Protein AF-A0A1F4UJ01-F1 (afdb_monomer_lite)

Organism: NCBI:txid1817896

Secondary structure (DSSP, 8-state):
-------------S--SS---HHHHHHHHTT----EEESSSS-HHHHHHHHHH------EEE--SS-PPPHHHHHHHH-

pLDDT: mean 92.95, std 9.89, range [49.47, 98.12]

Structure (mmCIF, N/CA/C/O backbone):
data_AF-A0A1F4UJ01-F1
#
_entry.id   AF-A0A1F4UJ01-F1
#
loop_
_atom_site.group_PDB
_atom_site.id
_atom_site.type_symbol
_atom_site.label_atom_id
_atom_site.label_alt_id
_atom_site.label_comp_id
_atom_site.label_asym_id
_atom_site.label_entity_id
_atom_site.label_seq_id
_atom_site.pdbx_PDB_ins_code
_atom_site.Cartn_x
_atom_site.Cartn_y
_atom_site.Cartn_z
_atom_site.occupancy
_atom_site.B_iso_or_equiv
_atom_site.auth_seq_id
_atom_site.auth_comp_id
_atom_site.auth_asym_id
_atom_site.auth_atom_id
_atom_site.pdbx_PDB_model_num
ATOM 1 N N . MET A 1 1 ? -19.888 3.060 -19.092 1.00 51.47 1 MET A N 1
ATOM 2 C CA . MET A 1 1 ? -19.182 2.578 -17.884 1.00 51.47 1 MET A CA 1
ATOM 3 C C . MET A 1 1 ? -20.173 2.602 -16.720 1.00 51.47 1 MET A C 1
ATOM 5 O O . MET A 1 1 ? -20.646 3.681 -16.391 1.00 51.47 1 MET A O 1
ATOM 9 N N . LYS A 1 2 ? -20.600 1.450 -16.170 1.00 49.47 2 LYS A N 1
ATOM 10 C CA . LYS A 1 2 ? -21.506 1.431 -15.000 1.00 49.47 2 LYS A CA 1
ATOM 11 C C . LYS A 1 2 ? -20.734 1.986 -13.801 1.00 49.47 2 LYS A C 1
ATOM 13 O O . LYS A 1 2 ? -19.801 1.341 -13.335 1.00 49.47 2 LYS A O 1
ATOM 18 N N . ILE A 1 3 ? -21.098 3.176 -13.330 1.00 53.12 3 ILE A N 1
ATOM 19 C CA . ILE A 1 3 ? -20.534 3.751 -12.107 1.00 53.12 3 ILE A CA 1
ATOM 20 C C . ILE A 1 3 ? -20.986 2.848 -10.955 1.00 53.12 3 ILE A C 1
ATOM 22 O O . ILE A 1 3 ? -22.176 2.773 -10.646 1.00 53.12 3 ILE A O 1
ATOM 26 N N . SER A 1 4 ? -20.062 2.082 -10.373 1.00 59.81 4 SER A N 1
ATOM 27 C CA . SER A 1 4 ? -20.378 1.254 -9.210 1.00 59.81 4 SER A CA 1
ATOM 28 C C . SER A 1 4 ? -20.789 2.167 -8.049 1.00 59.81 4 SER A C 1
ATOM 30 O O . SER A 1 4 ? -20.157 3.198 -7.833 1.00 59.81 4 SER A O 1
ATOM 32 N N . LYS A 1 5 ? -21.803 1.788 -7.262 1.00 74.56 5 LYS A N 1
ATOM 33 C CA . LYS A 1 5 ? -22.194 2.508 -6.032 1.00 74.56 5 LYS A CA 1
ATOM 34 C C . LYS A 1 5 ? -21.150 2.401 -4.897 1.00 74.56 5 LYS A C 1
ATOM 36 O O . LYS A 1 5 ? -21.442 2.800 -3.771 1.00 74.56 5 LYS A O 1
ATOM 41 N N . LYS A 1 6 ? -19.959 1.828 -5.137 1.00 78.06 6 LYS A N 1
ATOM 42 C CA . LYS A 1 6 ? -18.913 1.695 -4.111 1.00 78.06 6 LYS A CA 1
ATOM 43 C C . LYS A 1 6 ? -18.385 3.093 -3.755 1.00 78.06 6 LYS A C 1
ATOM 45 O O . LYS A 1 6 ? -17.969 3.846 -4.631 1.00 78.06 6 LYS A O 1
ATOM 50 N N . ARG A 1 7 ? -18.386 3.434 -2.462 1.00 88.62 7 ARG A N 1
ATOM 51 C CA . ARG A 1 7 ? -17.709 4.633 -1.945 1.00 88.62 7 ARG A CA 1
ATOM 52 C C . ARG A 1 7 ? -16.213 4.339 -1.885 1.00 88.62 7 ARG A C 1
ATOM 54 O O . ARG A 1 7 ? -15.805 3.462 -1.130 1.00 88.62 7 ARG A O 1
ATOM 61 N N . ILE A 1 8 ? -15.425 5.034 -2.695 1.00 90.75 8 ILE A N 1
ATOM 62 C CA . ILE A 1 8 ? -13.974 4.844 -2.791 1.00 90.75 8 ILE A CA 1
ATOM 63 C C . ILE A 1 8 ? -13.294 6.108 -2.271 1.00 90.75 8 ILE A C 1
ATOM 65 O O . ILE A 1 8 ? -13.671 7.216 -2.648 1.00 90.75 8 ILE A O 1
ATOM 69 N N . GLY A 1 9 ? -12.306 5.930 -1.396 1.00 93.50 9 GLY A N 1
ATOM 70 C CA . GLY A 1 9 ? -11.411 6.988 -0.936 1.00 93.50 9 GLY A CA 1
ATOM 71 C C . GLY A 1 9 ? -10.000 6.776 -1.478 1.00 93.50 9 GLY A C 1
ATOM 72 O O . GLY A 1 9 ? -9.634 5.659 -1.843 1.00 93.50 9 GLY A O 1
ATOM 73 N N . TYR A 1 10 ? -9.206 7.842 -1.510 1.00 94.50 10 TYR A N 1
ATOM 74 C CA . TYR A 1 10 ? -7.804 7.797 -1.913 1.00 94.50 10 TYR A CA 1
ATOM 75 C C . TYR A 1 10 ? -6.924 8.365 -0.799 1.00 94.50 10 TYR A C 1
ATOM 77 O O . TYR A 1 10 ? -7.128 9.497 -0.361 1.00 94.50 10 TYR A O 1
ATOM 85 N N . LEU A 1 11 ? -5.958 7.569 -0.338 1.00 95.69 11 LEU A N 1
ATOM 86 C CA . LEU A 1 11 ? -4.962 7.959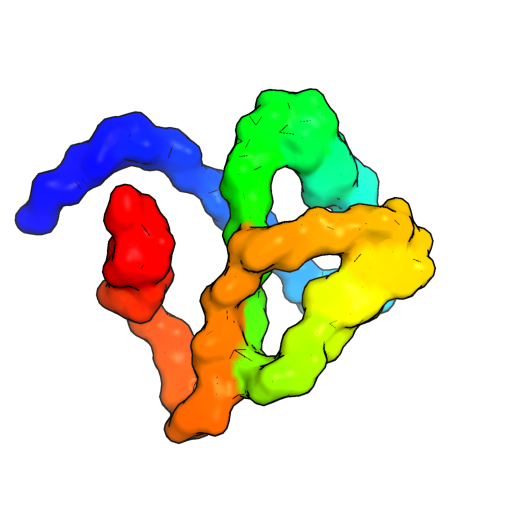 0.656 1.00 95.69 11 LEU A CA 1
ATOM 87 C C . LEU A 1 11 ? -3.580 7.893 0.004 1.00 95.69 11 LEU A C 1
ATOM 89 O O . LEU A 1 11 ? -3.108 6.813 -0.342 1.00 95.69 11 LEU A O 1
ATOM 93 N N . HIS A 1 12 ? -2.941 9.050 -0.166 1.00 95.81 12 HIS A N 1
ATOM 94 C CA . HIS A 1 12 ? -1.628 9.161 -0.795 1.00 95.81 12 HIS A CA 1
ATOM 95 C C . HIS A 1 12 ? -0.561 9.580 0.212 1.00 95.81 12 HIS A C 1
ATOM 97 O O . HIS A 1 12 ? -0.694 10.607 0.881 1.00 95.81 12 HIS A O 1
ATOM 103 N N . TYR A 1 13 ? 0.533 8.825 0.262 1.00 95.31 13 TYR A N 1
ATOM 104 C CA . TYR A 1 13 ? 1.719 9.182 1.031 1.00 95.31 13 TYR A CA 1
ATOM 105 C C . TYR A 1 13 ? 2.668 10.000 0.157 1.00 95.31 13 TYR A C 1
ATOM 107 O O . TYR A 1 13 ? 3.393 9.451 -0.667 1.00 95.31 13 TYR A O 1
ATOM 115 N N . LYS A 1 14 ? 2.677 11.325 0.355 1.00 94.81 14 LYS A N 1
ATOM 116 C CA . LYS A 1 14 ? 3.646 12.222 -0.304 1.00 94.81 14 LYS A CA 1
ATOM 117 C C . LYS A 1 14 ? 5.074 12.000 0.209 1.00 94.81 14 LYS A C 1
ATOM 119 O O . LYS A 1 14 ? 6.033 12.166 -0.535 1.00 94.81 14 LYS A O 1
ATOM 124 N N . TYR A 1 15 ? 5.197 11.634 1.482 1.00 94.56 15 TYR A N 1
ATOM 125 C CA . TYR A 1 15 ? 6.453 11.299 2.142 1.00 94.56 15 TYR A CA 1
ATOM 126 C C . TYR A 1 15 ? 6.278 9.957 2.847 1.00 94.56 15 TYR A C 1
ATOM 128 O O . TYR A 1 15 ? 5.252 9.734 3.490 1.00 94.56 15 TYR A O 1
ATOM 136 N N . ILE A 1 16 ? 7.266 9.076 2.699 1.00 94.44 16 ILE A N 1
ATOM 137 C CA . ILE A 1 16 ? 7.238 7.732 3.287 1.00 94.44 16 ILE A CA 1
ATOM 138 C C . ILE A 1 16 ? 7.706 7.754 4.744 1.00 94.44 16 ILE A C 1
ATOM 140 O O . ILE A 1 16 ? 7.144 7.041 5.569 1.00 94.44 16 ILE A O 1
ATOM 144 N N . LEU A 1 17 ? 8.702 8.588 5.062 1.00 96.12 17 LEU A N 1
ATOM 145 C CA . LEU A 1 17 ? 9.257 8.722 6.407 1.00 96.12 17 LEU A CA 1
ATOM 146 C C . LEU A 1 17 ? 9.159 10.171 6.923 1.00 96.12 17 LEU A C 1
ATOM 148 O O . LEU A 1 17 ? 9.363 11.100 6.133 1.00 96.12 17 LEU A O 1
ATOM 152 N N . PRO A 1 18 ? 8.897 10.369 8.231 1.00 95.88 18 PRO A N 1
ATOM 153 C CA . PRO A 1 18 ? 8.405 9.351 9.173 1.00 95.88 18 PRO A CA 1
ATOM 154 C C . PRO A 1 18 ? 7.029 8.813 8.740 1.00 95.88 18 PRO A C 1
ATOM 156 O O . PRO A 1 18 ? 6.230 9.558 8.162 1.00 95.88 18 PRO A O 1
ATOM 159 N N . LEU A 1 19 ? 6.770 7.520 8.969 1.00 96.88 19 LEU A N 1
ATOM 160 C CA . LEU A 1 19 ? 5.510 6.905 8.555 1.00 96.88 19 LEU A CA 1
ATOM 161 C C . LEU A 1 19 ? 4.356 7.506 9.360 1.00 96.88 19 LEU A C 1
ATOM 163 O O . 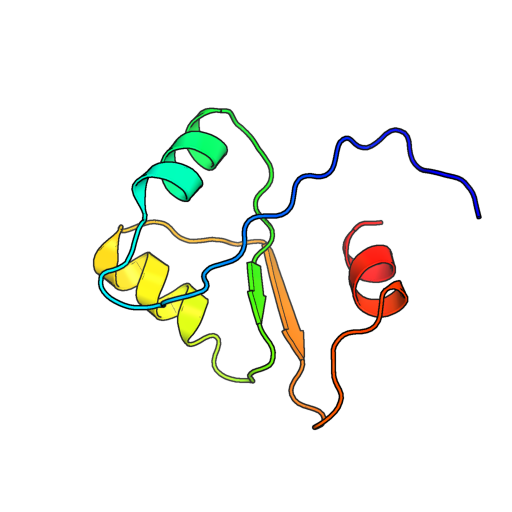LEU A 1 19 ? 4.363 7.494 10.585 1.00 96.88 19 LEU A O 1
ATOM 167 N N . LYS A 1 20 ? 3.342 8.002 8.651 1.00 95.88 20 LYS A N 1
ATOM 168 C CA . LYS A 1 20 ? 2.079 8.457 9.249 1.00 95.88 20 LYS A CA 1
ATOM 169 C C . LYS A 1 20 ? 1.063 7.323 9.230 1.00 95.88 20 LYS A C 1
ATOM 171 O O . LYS A 1 20 ? 0.267 7.202 8.295 1.00 95.88 20 LYS A O 1
ATOM 176 N N . GLU A 1 21 ? 1.154 6.425 10.198 1.00 96.00 21 GLU A N 1
ATOM 177 C CA . GLU A 1 21 ? 0.328 5.214 10.277 1.00 96.00 21 GLU A CA 1
ATOM 178 C C . GLU A 1 21 ? -1.069 5.453 10.867 1.00 96.00 21 GLU A C 1
ATOM 180 O O . GLU A 1 21 ? -1.986 4.660 10.655 1.00 96.00 21 GLU A O 1
ATOM 185 N N . GLU A 1 22 ? -1.288 6.576 11.550 1.00 96.62 22 GLU A N 1
ATOM 186 C CA . GLU A 1 22 ? -2.498 6.826 12.335 1.00 96.62 22 GLU A CA 1
ATOM 187 C C . GLU A 1 22 ? -3.752 6.745 11.465 1.00 96.62 22 GLU A C 1
ATOM 189 O O . GLU A 1 22 ? -4.752 6.130 11.843 1.00 96.62 22 GLU A O 1
ATOM 194 N N . LYS A 1 23 ? -3.689 7.320 10.255 1.00 96.19 23 LYS A N 1
ATOM 195 C CA . LYS A 1 23 ? -4.849 7.372 9.364 1.00 96.19 23 LYS A CA 1
ATOM 196 C C . LYS A 1 23 ? -5.204 6.009 8.778 1.00 96.19 23 LYS A C 1
ATOM 198 O O . LYS A 1 23 ? -6.386 5.684 8.690 1.00 96.19 23 LYS A O 1
ATOM 203 N N . ILE A 1 24 ? -4.213 5.216 8.375 1.00 96.19 24 ILE A N 1
ATOM 204 C CA . ILE A 1 24 ? -4.459 3.890 7.794 1.00 96.19 24 ILE A CA 1
ATOM 205 C C . ILE A 1 24 ? -4.955 2.904 8.859 1.00 96.19 24 ILE A C 1
ATOM 207 O O .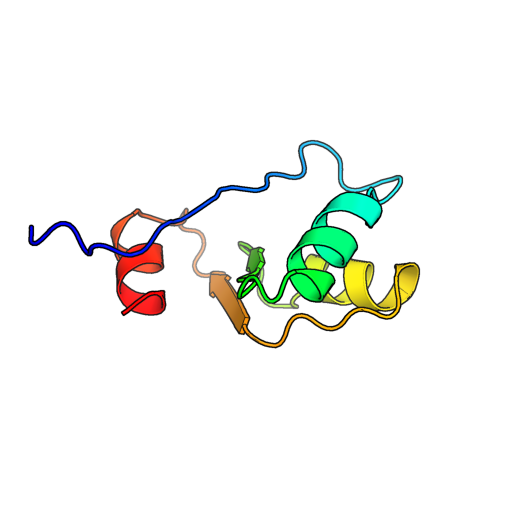 ILE A 1 24 ? -5.896 2.152 8.602 1.00 96.19 24 ILE A O 1
ATOM 211 N N . LEU A 1 25 ? -4.419 2.990 10.082 1.00 97.12 25 LEU A N 1
ATOM 212 C CA . LEU A 1 25 ? -4.896 2.221 11.231 1.00 97.12 25 LEU A CA 1
ATOM 213 C C . LEU A 1 25 ? -6.326 2.611 11.617 1.00 97.12 25 LEU A C 1
ATOM 215 O O . LEU A 1 25 ? -7.151 1.733 11.869 1.00 97.12 25 LEU A O 1
ATOM 219 N N . GLN A 1 26 ? -6.644 3.911 11.630 1.00 97.75 26 GLN A N 1
ATOM 220 C CA . GLN A 1 26 ? -8.004 4.397 11.871 1.00 97.75 26 GLN A CA 1
ATOM 221 C C . GLN A 1 26 ? -8.984 3.823 10.839 1.00 97.75 26 GLN A C 1
ATOM 223 O O . GLN A 1 26 ? -9.996 3.243 11.220 1.00 97.75 26 GLN A O 1
ATOM 228 N N . LEU A 1 27 ? -8.670 3.932 9.544 1.00 95.94 27 LEU A N 1
ATOM 229 C CA . LEU A 1 27 ? -9.525 3.411 8.471 1.00 95.94 27 LEU A CA 1
ATOM 230 C C . LEU A 1 27 ? -9.740 1.897 8.599 1.00 95.94 27 LEU A C 1
ATOM 232 O O . LEU A 1 27 ? -10.860 1.417 8.435 1.00 95.94 27 LEU A O 1
ATOM 236 N N . SER A 1 28 ? -8.692 1.144 8.945 1.00 94.00 28 SER A N 1
ATOM 237 C CA . SER A 1 28 ? -8.822 -0.293 9.190 1.00 94.00 28 SER A CA 1
ATOM 238 C C . SER A 1 28 ? -9.728 -0.600 10.385 1.00 94.00 28 SER A C 1
ATOM 240 O O . SER A 1 28 ? -10.527 -1.531 10.305 1.00 94.00 28 SER A O 1
ATOM 242 N N . LYS A 1 29 ? -9.627 0.162 11.484 1.00 96.38 29 LYS A N 1
ATOM 243 C CA . LYS A 1 29 ? -10.500 0.015 12.665 1.00 96.38 29 LYS A CA 1
ATOM 244 C C . LYS A 1 29 ? -11.961 0.336 12.346 1.00 96.38 29 LYS A C 1
ATOM 246 O O . LYS A 1 29 ? -12.854 -0.307 12.883 1.00 96.38 29 LYS A O 1
ATOM 251 N N . GLU A 1 30 ? -12.202 1.282 11.441 1.00 96.62 30 GLU A N 1
ATOM 252 C CA . GLU A 1 30 ? -13.532 1.627 10.916 1.00 96.62 30 GLU A CA 1
ATOM 253 C C . GLU A 1 30 ? -14.086 0.578 9.926 1.00 96.62 30 GLU A C 1
ATOM 255 O O . GLU A 1 30 ? -15.182 0.745 9.390 1.00 96.62 30 GLU A O 1
ATOM 260 N N . GLY A 1 31 ? -13.350 -0.509 9.662 1.00 95.25 31 GLY A N 1
ATOM 261 C CA . GLY A 1 31 ? -13.771 -1.579 8.754 1.00 95.25 31 GLY A CA 1
ATOM 262 C C . GLY A 1 31 ? -13.645 -1.219 7.271 1.00 95.25 31 GLY A C 1
ATOM 263 O O . GLY A 1 31 ? -14.218 -1.898 6.416 1.00 95.25 31 GLY A O 1
ATOM 264 N N . VAL A 1 32 ? -12.905 -0.159 6.932 1.00 95.62 32 VAL A N 1
ATOM 265 C CA . VAL A 1 32 ? -12.640 0.203 5.538 1.00 95.62 32 VAL A CA 1
ATOM 266 C C . VAL A 1 32 ? -11.700 -0.832 4.925 1.00 95.62 32 VAL A C 1
ATOM 268 O O . VAL A 1 32 ? -10.601 -1.070 5.425 1.00 95.62 32 VAL A O 1
ATOM 271 N N . LYS A 1 33 ? -12.103 -1.425 3.795 1.00 94.81 33 LYS A N 1
ATOM 272 C CA . LYS A 1 33 ? -11.220 -2.294 3.008 1.00 94.81 33 LYS A CA 1
ATOM 273 C C . LYS A 1 33 ? -10.078 -1.460 2.424 1.00 94.81 33 LYS A C 1
ATOM 275 O O . LYS A 1 33 ? -10.266 -0.747 1.439 1.00 94.81 33 LYS A O 1
ATOM 280 N N . VAL A 1 34 ? -8.896 -1.577 3.019 1.00 96.31 34 VAL A N 1
ATOM 281 C CA . VAL A 1 34 ? -7.673 -0.944 2.518 1.00 96.31 34 VAL A CA 1
ATOM 282 C C . VAL A 1 34 ? -7.089 -1.789 1.389 1.00 96.31 34 VAL A C 1
ATOM 284 O O . VAL A 1 34 ? -6.939 -3.005 1.534 1.00 96.31 34 VAL A O 1
ATOM 287 N N . VAL A 1 35 ? -6.764 -1.130 0.277 1.00 96.62 35 VAL A N 1
ATOM 288 C CA . VAL A 1 35 ? -6.005 -1.691 -0.845 1.00 96.62 35 VAL A CA 1
ATOM 289 C C . VAL A 1 35 ? -4.720 -0.889 -0.986 1.00 96.62 35 VAL A C 1
ATOM 291 O O . VAL A 1 35 ? -4.769 0.322 -1.196 1.00 96.62 35 VAL A O 1
ATOM 294 N N . LEU A 1 36 ? -3.578 -1.558 -0.863 1.00 97.44 36 LEU A N 1
ATOM 295 C CA . LEU A 1 36 ? -2.271 -0.956 -1.090 1.00 97.44 36 LEU A CA 1
ATOM 296 C C . LEU A 1 36 ? -1.928 -1.031 -2.580 1.00 97.44 36 LEU A C 1
ATOM 298 O O . LEU A 1 36 ? -1.981 -2.103 -3.172 1.00 97.44 36 LEU A O 1
ATOM 302 N N . ILE A 1 37 ? -1.564 0.097 -3.184 1.00 97.38 37 ILE A N 1
ATOM 303 C CA . ILE A 1 37 ? -1.131 0.159 -4.584 1.00 97.38 37 ILE A CA 1
ATOM 304 C C . ILE A 1 37 ? 0.326 0.601 -4.606 1.00 97.38 37 ILE A C 1
ATOM 306 O O . ILE A 1 37 ? 0.655 1.668 -4.089 1.00 97.38 37 ILE A O 1
ATOM 310 N N . GLU A 1 38 ? 1.197 -0.199 -5.213 1.00 96.00 38 GLU A N 1
ATOM 311 C CA . GLU A 1 38 ? 2.622 0.113 -5.296 1.00 96.00 38 GLU A CA 1
ATOM 312 C C . GLU A 1 38 ? 3.236 -0.366 -6.616 1.00 96.00 38 GLU A C 1
ATOM 314 O O . GLU A 1 38 ? 2.964 -1.464 -7.101 1.00 96.00 38 GLU A O 1
ATOM 319 N N . ASN A 1 39 ? 4.058 0.482 -7.240 1.00 96.00 39 ASN A N 1
ATOM 320 C CA . ASN A 1 39 ? 4.701 0.172 -8.519 1.00 96.00 39 ASN A CA 1
ATOM 321 C C . ASN A 1 39 ? 6.092 -0.436 -8.273 1.00 96.00 39 ASN A C 1
ATOM 323 O O . ASN A 1 39 ? 7.120 0.166 -8.567 1.00 96.00 39 ASN A O 1
ATOM 327 N N . ASN A 1 40 ? 6.124 -1.583 -7.594 1.00 95.81 40 ASN A N 1
ATOM 328 C CA . ASN A 1 40 ? 7.345 -2.334 -7.334 1.00 95.81 40 ASN A CA 1
ATOM 329 C C . ASN A 1 40 ? 7.049 -3.839 -7.232 1.00 95.81 40 ASN A C 1
ATOM 331 O O . ASN A 1 40 ? 5.900 -4.248 -7.084 1.00 95.81 40 ASN A O 1
ATOM 335 N N . GLN A 1 41 ? 8.098 -4.658 -7.322 1.00 96.31 41 GLN A N 1
ATOM 336 C CA . GLN A 1 41 ? 7.995 -6.119 -7.263 1.00 96.31 41 GLN A CA 1
ATOM 337 C C . GLN A 1 41 ? 8.005 -6.664 -5.826 1.00 96.31 41 GLN A C 1
ATOM 339 O O . GLN A 1 41 ? 7.417 -7.699 -5.535 1.00 96.31 41 GLN A O 1
ATOM 344 N N . THR A 1 42 ? 8.722 -6.004 -4.918 1.00 96.25 42 THR A N 1
ATOM 345 C CA . THR A 1 42 ? 9.112 -6.569 -3.616 1.00 96.25 42 THR A CA 1
ATOM 346 C C . THR A 1 42 ? 8.117 -6.312 -2.494 1.00 96.25 42 THR A C 1
ATOM 348 O O . THR A 1 42 ? 8.276 -6.860 -1.399 1.00 96.25 42 THR A O 1
ATOM 351 N N . GLY A 1 43 ? 7.134 -5.458 -2.730 1.00 96.25 43 GLY A N 1
ATOM 352 C CA . GLY A 1 43 ? 6.174 -4.994 -1.747 1.00 96.25 43 GLY A CA 1
ATOM 353 C C . GLY A 1 43 ? 6.755 -4.113 -0.651 1.00 96.25 43 GLY A C 1
ATOM 354 O O . GLY A 1 43 ? 6.391 -4.245 0.520 1.00 96.25 43 GLY A O 1
ATOM 355 N N . SER A 1 44 ? 7.742 -3.286 -0.999 1.00 96.38 44 SER A N 1
ATOM 356 C CA . SER A 1 44 ? 8.574 -2.600 -0.007 1.00 96.38 44 SER A CA 1
ATOM 357 C C . SER A 1 44 ? 7.781 -1.649 0.887 1.00 96.38 44 SER A C 1
ATOM 359 O O . SER A 1 44 ? 8.086 -1.558 2.074 1.00 96.38 44 SER A O 1
ATOM 361 N N . PHE A 1 45 ? 6.747 -0.975 0.370 1.00 97.31 45 PHE A N 1
ATOM 362 C CA . PHE A 1 45 ? 5.973 -0.056 1.203 1.00 97.31 45 PHE A CA 1
ATOM 363 C 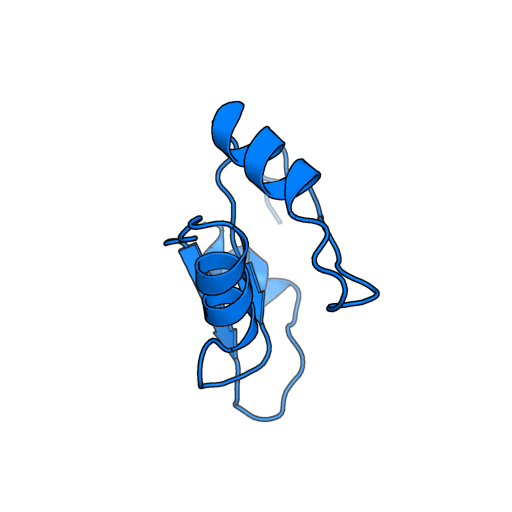C . PHE A 1 45 ? 5.043 -0.811 2.158 1.00 97.31 45 PHE A C 1
ATOM 365 O O . PHE A 1 45 ? 4.969 -0.474 3.337 1.00 97.31 45 PHE A O 1
ATOM 372 N N . GLY A 1 46 ? 4.413 -1.895 1.697 1.00 97.62 46 GLY A N 1
ATOM 373 C CA . GLY A 1 46 ? 3.618 -2.765 2.569 1.00 97.62 46 GLY A CA 1
ATOM 374 C C . GLY A 1 46 ? 4.450 -3.402 3.685 1.00 97.62 46 GLY A C 1
ATOM 375 O O . GLY A 1 46 ? 3.995 -3.481 4.826 1.00 97.62 46 GLY A O 1
ATOM 376 N N . LYS A 1 47 ? 5.694 -3.802 3.381 1.00 97.75 47 LYS A N 1
ATOM 377 C CA . LYS A 1 47 ? 6.657 -4.295 4.380 1.00 97.75 47 LYS A CA 1
ATOM 378 C C . LYS A 1 47 ? 7.000 -3.227 5.417 1.00 97.75 47 LYS A C 1
ATOM 380 O O . LYS A 1 47 ? 6.926 -3.526 6.603 1.00 97.75 47 LYS A O 1
ATOM 385 N N . LEU A 1 48 ? 7.289 -1.999 4.982 1.00 97.94 48 LEU A N 1
ATOM 386 C CA . LEU A 1 48 ? 7.571 -0.875 5.880 1.00 97.94 48 LEU A CA 1
ATOM 387 C C . LEU A 1 48 ? 6.394 -0.580 6.820 1.00 97.94 48 LEU A C 1
ATOM 389 O O . LEU A 1 48 ? 6.598 -0.424 8.020 1.00 97.94 48 LEU A O 1
ATOM 393 N N . ILE A 1 49 ? 5.166 -0.533 6.287 1.00 97.56 49 ILE A N 1
ATOM 394 C CA . ILE A 1 49 ? 3.957 -0.330 7.099 1.00 97.56 49 ILE A CA 1
ATOM 395 C C . ILE A 1 49 ? 3.853 -1.432 8.151 1.00 97.56 49 ILE A C 1
ATOM 397 O O . ILE A 1 49 ? 3.660 -1.134 9.327 1.00 97.56 49 ILE A O 1
ATOM 401 N N . LYS A 1 50 ? 4.024 -2.696 7.752 1.00 98.00 50 LYS A N 1
ATOM 402 C CA . LYS A 1 50 ? 3.969 -3.829 8.679 1.00 98.00 50 LYS A CA 1
ATOM 403 C C . LYS A 1 50 ? 5.041 -3.741 9.764 1.00 98.00 50 LYS A C 1
ATOM 405 O O . LYS A 1 50 ? 4.745 -4.038 10.913 1.00 98.00 50 LYS A O 1
ATOM 410 N N . GLU A 1 51 ? 6.261 -3.360 9.403 1.00 98.12 51 GLU A N 1
ATOM 411 C CA . GLU A 1 51 ? 7.385 -3.253 10.333 1.00 98.12 51 GLU A CA 1
ATOM 412 C C . GLU A 1 51 ? 7.183 -2.137 11.364 1.00 98.12 51 GLU A C 1
ATOM 414 O O . GLU A 1 51 ? 7.382 -2.376 12.550 1.00 98.12 51 GLU A O 1
ATOM 419 N N . GLN A 1 52 ? 6.750 -0.946 10.937 1.00 97.50 52 GLN A N 1
ATOM 420 C CA . GLN A 1 52 ? 6.616 0.205 11.840 1.00 97.50 52 GLN A CA 1
ATOM 421 C C . GLN A 1 52 ? 5.3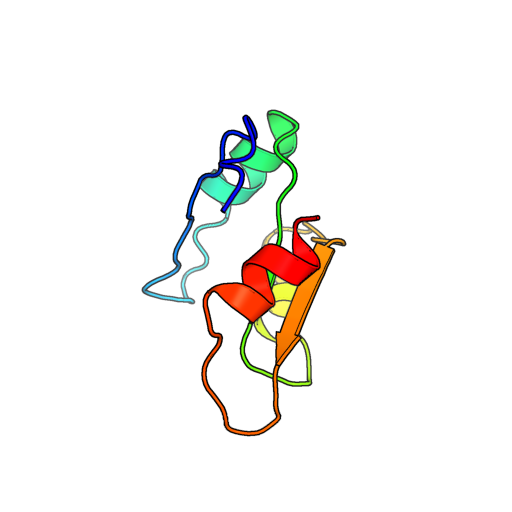19 0.189 12.658 1.00 97.50 52 GLN A C 1
ATOM 423 O O . GLN A 1 52 ? 5.348 0.526 13.836 1.00 97.50 52 GLN A O 1
ATOM 428 N N . SER A 1 53 ? 4.210 -0.261 12.061 1.00 96.69 53 SER A N 1
ATOM 429 C CA . SER A 1 53 ? 2.875 -0.174 12.678 1.00 96.69 53 SER A CA 1
ATOM 430 C C . SER A 1 53 ? 2.313 -1.514 13.169 1.00 96.69 53 SER A C 1
ATOM 432 O O . SER A 1 53 ? 1.242 -1.566 13.774 1.00 96.69 53 SER A O 1
ATOM 434 N N . GLY A 1 54 ? 2.959 -2.635 12.829 1.00 96.94 54 GLY A N 1
ATOM 435 C CA . GLY A 1 54 ? 2.408 -3.981 13.027 1.00 96.94 54 GLY A CA 1
ATOM 436 C C . GLY A 1 54 ? 1.217 -4.323 12.116 1.00 96.94 54 GLY A C 1
ATOM 437 O O . GLY A 1 54 ? 0.699 -5.439 12.176 1.00 96.94 54 GLY A O 1
ATOM 438 N N . PHE A 1 55 ? 0.769 -3.401 11.255 1.00 96.81 55 PHE A N 1
ATOM 439 C CA . PHE A 1 55 ? -0.406 -3.587 10.409 1.00 96.81 55 PHE A CA 1
ATOM 440 C C . PHE A 1 55 ? -0.067 -4.243 9.071 1.00 96.81 55 PHE A C 1
ATOM 442 O O . PHE A 1 55 ? 0.721 -3.733 8.276 1.00 96.81 55 PHE A O 1
ATOM 449 N N . TYR A 1 56 ? -0.711 -5.376 8.794 1.00 96.81 56 TYR A N 1
ATOM 450 C CA . TYR A 1 56 ? -0.593 -6.075 7.520 1.00 96.81 56 TYR A CA 1
ATOM 451 C C . TYR A 1 56 ? -1.787 -5.763 6.616 1.00 96.81 56 TYR A C 1
ATOM 453 O O . TYR A 1 56 ? -2.935 -5.997 6.990 1.00 96.81 56 TYR A O 1
ATOM 461 N N . ILE A 1 57 ? -1.506 -5.280 5.405 1.00 96.88 57 ILE A N 1
ATOM 462 C CA . ILE A 1 57 ? -2.516 -5.027 4.375 1.00 96.88 57 ILE A CA 1
ATOM 463 C C . ILE A 1 57 ? -2.556 -6.248 3.445 1.00 96.88 57 ILE A C 1
ATOM 465 O O . ILE A 1 57 ? -1.621 -6.433 2.667 1.00 96.88 57 ILE A O 1
ATOM 469 N N . PRO A 1 58 ? -3.605 -7.089 3.497 1.00 94.44 58 PRO A N 1
ATOM 470 C CA . PRO A 1 58 ? -3.666 -8.303 2.682 1.00 94.44 58 PRO A CA 1
ATOM 471 C C . PRO A 1 58 ? -4.005 -8.018 1.213 1.00 94.44 58 PRO A C 1
ATOM 473 O O . PRO A 1 58 ? -3.672 -8.807 0.334 1.00 94.44 58 PRO A O 1
ATOM 476 N N . ASN A 1 59 ? -4.686 -6.902 0.938 1.00 96.00 59 ASN A N 1
ATOM 477 C CA . ASN A 1 59 ? -5.084 -6.526 -0.413 1.00 96.00 59 ASN A CA 1
ATOM 478 C C . ASN A 1 59 ? -4.032 -5.587 -1.007 1.00 96.00 59 ASN A C 1
ATOM 480 O O . ASN A 1 59 ? -4.042 -4.390 -0.712 1.00 96.00 59 ASN A O 1
ATOM 484 N N . THR A 1 60 ? -3.156 -6.117 -1.856 1.00 96.44 60 THR A N 1
ATOM 485 C CA . THR A 1 60 ? -2.132 -5.322 -2.540 1.00 96.44 60 THR A CA 1
ATOM 486 C C . THR A 1 60 ? -2.238 -5.497 -4.050 1.00 96.44 60 THR A C 1
ATOM 488 O O . THR A 1 60 ? -2.408 -6.612 -4.543 1.00 96.44 60 THR A O 1
ATOM 491 N N . LEU A 1 61 ? -2.123 -4.390 -4.778 1.00 97.31 61 LEU A N 1
ATOM 492 C CA . LEU A 1 61 ? -1.982 -4.340 -6.224 1.00 97.31 61 LEU A CA 1
ATOM 493 C C . LEU A 1 61 ? -0.563 -3.865 -6.558 1.00 97.31 61 LEU A C 1
ATOM 495 O O . LEU A 1 61 ? -0.204 -2.711 -6.311 1.00 97.31 61 LEU A O 1
ATOM 499 N N . GLN A 1 62 ? 0.233 -4.771 -7.120 1.00 95.94 62 GLN A N 1
ATOM 500 C CA . GLN A 1 62 ? 1.624 -4.532 -7.495 1.00 95.94 62 GLN A CA 1
ATOM 501 C C . GLN A 1 62 ? 1.770 -4.476 -9.013 1.00 95.94 62 GLN A C 1
ATOM 503 O O . GLN A 1 62 ? 1.113 -5.225 -9.735 1.00 95.94 62 GLN A O 1
ATOM 508 N N . LYS A 1 63 ? 2.645 -3.598 -9.501 1.00 97.12 63 LYS A N 1
ATOM 509 C CA . LYS A 1 63 ? 3.010 -3.508 -10.920 1.00 97.12 63 LYS A CA 1
ATOM 510 C C . LYS A 1 63 ? 4.489 -3.173 -11.046 1.00 97.12 63 LYS A C 1
ATOM 512 O O . LYS A 1 63 ? 4.982 -2.301 -10.344 1.00 97.12 63 LYS A O 1
ATOM 517 N N . TYR A 1 64 ? 5.197 -3.888 -11.910 1.00 97.12 64 TYR A N 1
ATOM 518 C CA . TYR A 1 64 ? 6.655 -3.786 -12.049 1.00 97.12 64 TYR A CA 1
ATOM 519 C C . TYR A 1 64 ? 7.119 -4.028 -13.496 1.00 97.12 64 TYR A C 1
ATOM 521 O O . TYR A 1 64 ? 8.256 -4.415 -13.739 1.00 97.12 64 TYR A O 1
ATOM 529 N N . ASP A 1 65 ? 6.237 -3.786 -14.470 1.00 96.31 65 ASP A N 1
ATOM 530 C CA . ASP A 1 65 ? 6.487 -3.925 -15.914 1.00 96.31 65 ASP A CA 1
ATOM 531 C C . ASP A 1 65 ? 7.073 -2.647 -16.558 1.00 96.31 65 ASP A C 1
ATOM 533 O O . ASP A 1 65 ? 7.097 -2.513 -17.781 1.00 96.31 65 ASP A O 1
ATOM 537 N N . GLY A 1 66 ? 7.508 -1.680 -15.742 1.00 96.06 66 GLY A N 1
ATOM 538 C CA . GLY A 1 66 ? 8.021 -0.382 -16.189 1.00 96.06 66 GLY A CA 1
ATOM 539 C C . GLY A 1 66 ? 6.945 0.615 -16.633 1.00 96.06 66 GLY A C 1
ATOM 540 O O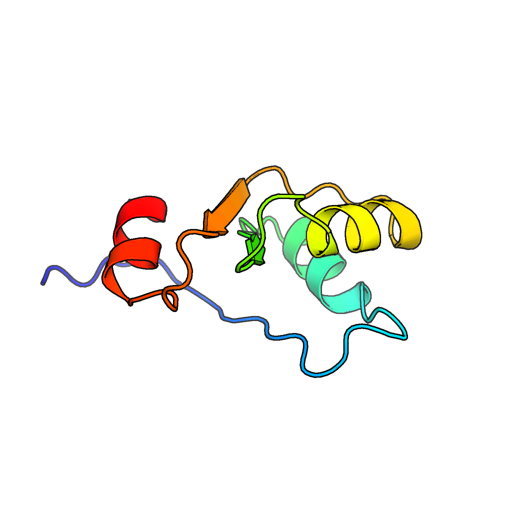 . GLY A 1 66 ? 7.283 1.715 -17.067 1.00 96.06 66 GLY A O 1
ATOM 541 N N . ARG A 1 67 ? 5.653 0.270 -16.533 1.00 95.88 67 ARG A N 1
ATOM 542 C CA . ARG A 1 67 ? 4.541 1.154 -16.907 1.00 95.88 67 ARG A CA 1
ATOM 543 C C . ARG A 1 67 ? 3.842 1.723 -15.667 1.00 95.88 67 ARG A C 1
ATOM 545 O O . ARG A 1 67 ? 3.747 1.044 -14.639 1.00 95.88 67 ARG A O 1
ATOM 552 N N . PRO A 1 68 ? 3.280 2.943 -15.755 1.00 96.56 68 PRO A N 1
ATOM 553 C CA . PRO A 1 68 ? 2.459 3.491 -14.682 1.00 96.56 68 PRO A CA 1
ATOM 554 C C . PRO A 1 68 ? 1.176 2.673 -14.510 1.00 96.56 68 PRO A C 1
ATOM 556 O O . PRO A 1 68 ? 0.751 1.953 -15.417 1.00 96.56 68 PRO A O 1
ATOM 559 N N . PHE A 1 69 ? 0.527 2.814 -13.358 1.00 96.62 69 PHE A N 1
ATOM 560 C CA . PHE A 1 69 ? -0.845 2.343 -13.197 1.00 96.62 69 PHE A CA 1
ATOM 561 C C . PHE A 1 69 ? -1.803 3.177 -14.046 1.00 96.62 69 PHE A C 1
ATOM 563 O O . PHE A 1 69 ? -1.780 4.407 -13.999 1.00 96.62 69 PHE A O 1
ATOM 570 N N . PHE A 1 70 ? -2.676 2.499 -14.781 1.00 95.44 70 PHE A N 1
ATOM 571 C CA . PHE A 1 70 ? -3.804 3.108 -15.467 1.00 95.44 70 PHE A CA 1
ATOM 572 C C . PHE A 1 70 ? -5.089 2.896 -14.670 1.00 95.44 70 PHE A C 1
ATOM 574 O O . PHE A 1 70 ? -5.196 1.991 -13.844 1.00 95.44 70 PHE A O 1
ATOM 581 N N . VAL A 1 71 ? -6.103 3.713 -14.953 1.00 92.50 71 VAL A N 1
ATOM 582 C CA . VAL A 1 71 ? -7.414 3.618 -14.292 1.00 92.50 71 VAL A CA 1
ATOM 583 C C . VAL A 1 71 ? -7.999 2.207 -14.409 1.00 92.50 71 VAL A C 1
ATOM 585 O O . VAL A 1 71 ? -8.532 1.688 -13.431 1.00 92.50 71 VAL A O 1
ATOM 588 N N . ASN A 1 72 ? -7.849 1.561 -15.569 1.00 93.31 72 ASN A N 1
ATOM 589 C CA . ASN A 1 72 ? -8.347 0.203 -15.783 1.00 93.31 72 ASN A CA 1
ATOM 590 C C . ASN A 1 72 ? -7.658 -0.830 -14.885 1.00 93.31 72 ASN A C 1
ATOM 592 O O . ASN A 1 72 ? -8.362 -1.668 -14.335 1.00 93.31 72 ASN A O 1
ATOM 596 N N . ASP A 1 73 ? -6.345 -0.716 -14.646 1.00 94.94 73 ASP A N 1
ATOM 597 C CA . ASP A 1 73 ? -5.615 -1.628 -13.750 1.00 94.94 73 ASP A CA 1
ATOM 598 C C . ASP A 1 73 ? -6.261 -1.647 -12.350 1.00 94.94 73 ASP A C 1
ATOM 600 O O . ASP A 1 73 ? -6.464 -2.696 -11.740 1.00 94.94 73 ASP A O 1
ATOM 604 N N . ILE A 1 74 ? -6.632 -0.461 -11.854 1.00 93.88 74 ILE A N 1
ATOM 605 C CA . ILE A 1 74 ? -7.250 -0.287 -10.536 1.00 93.88 74 ILE A CA 1
ATOM 606 C C . ILE A 1 74 ? -8.702 -0.775 -10.553 1.00 93.88 74 ILE A C 1
ATOM 608 O O . ILE A 1 74 ? -9.132 -1.476 -9.639 1.00 93.88 74 ILE A O 1
ATOM 612 N N . LEU A 1 75 ? -9.477 -0.416 -11.580 1.00 91.50 75 LEU A N 1
ATOM 613 C CA . LEU A 1 75 ? -10.876 -0.834 -11.689 1.00 91.50 75 LEU A CA 1
ATOM 614 C C . LEU A 1 75 ? -11.017 -2.350 -11.831 1.00 91.50 75 LEU A C 1
ATOM 616 O O . LEU A 1 75 ? -11.948 -2.909 -11.258 1.00 91.50 75 LEU A O 1
ATOM 620 N N . ASP A 1 76 ? -10.111 -3.007 -12.554 1.00 93.56 76 ASP A N 1
ATOM 621 C CA . ASP A 1 76 ? -10.105 -4.459 -12.719 1.00 93.56 76 ASP A CA 1
ATOM 622 C C . ASP A 1 76 ? -9.809 -5.177 -11.400 1.00 93.56 76 ASP A C 1
ATOM 624 O O . ASP A 1 76 ? -10.481 -6.156 -11.085 1.00 93.56 76 ASP A O 1
ATOM 628 N N . TYR A 1 77 ? -8.898 -4.639 -10.583 1.00 93.69 77 TYR A N 1
ATOM 629 C CA . TYR A 1 77 ? -8.632 -5.150 -9.236 1.00 93.69 77 TYR A CA 1
ATOM 630 C C . TYR A 1 77 ? -9.807 -4.944 -8.262 1.00 93.69 77 TYR A C 1
ATOM 632 O O . TYR A 1 77 ? -10.034 -5.752 -7.363 1.00 93.69 77 TYR A O 1
ATOM 640 N N . LEU A 1 78 ? -10.549 -3.839 -8.402 1.00 90.00 78 LEU A N 1
ATOM 641 C CA . LEU A 1 78 ? -11.644 -3.470 -7.497 1.00 90.00 78 LEU A CA 1
ATOM 642 C C . LEU A 1 78 ? -12.987 -4.143 -7.806 1.00 90.00 78 LEU A C 1
ATOM 644 O O . LEU A 1 78 ? -13.931 -3.930 -7.029 1.00 90.00 78 LEU A O 1
ATOM 648 N N . LYS A 1 79 ? -13.113 -4.873 -8.920 1.00 84.12 79 LYS A N 1
ATOM 649 C CA . LYS A 1 79 ? -14.328 -5.629 -9.265 1.00 84.12 79 LYS A CA 1
ATOM 650 C C . LYS A 1 79 ? -14.676 -6.591 -8.129 1.00 84.12 79 LYS A C 1
ATOM 652 O O . LYS A 1 79 ? -15.753 -6.354 -7.520 1.00 84.12 79 LYS A O 1
#

Sequence (79 aa):
MKISKKRIGYLHYKYILPLKEEKILQLSKEGVKVVLIENNQTGSFGKLIKEQSGFYIPNTLQKYDGRPFFVNDILDYLK

Foldseek 3Di:
DPPDPDDDDDDDDPDLPPPPLPVVVVCVVVVNQDEAEDADDPCVSQVVSCVPPVDHRPHYDYHDPPDDDDPVSVVVSVD

Radius of gyration: 13.39 Å; chains: 1; bounding box: 32×20×31 Å

InterPro domains:
  IPR009014 Transketolase C-terminal/Pyruvate-ferredoxin oxidoreductase domain II [G3DSA:3.40.50.920] (1-79)
  IPR009014 Transketolase C-terminal/Pyruvate-ferredoxin oxidoreductase domain II [SSF52922] (7-78)